Protein AF-A0A2M7EN86-F1 (afdb_monomer_lite)

Radius of gyration: 25.4 Å; chains: 1; bounding box: 73×35×63 Å

Secondary structure (DSSP, 8-state):
--GGGS-TT--HHHHHHHHHHHHHHHHHHH-TTT-HHHHHHHHHHHHHHHHHHHHHHHHHTT-----HHHHHHHHHTTSB-TTS-B-HHHHHHHHHHHHHHHHHHHHHH-TT-HHHHTT--SSS-GGGTS-HHHHHHHHHHHHSPPPPP-

Foldseek 3Di:
DPPPPPDPPDDPVVVVVVVVVVVVLVCQCPPPPRHPVNVVVVVVVVVLLVLQLVLLLCLLVVHQDPDPVSQVSCVVVVQADPVSHGDPNSNVSSVQSVVQVQLLVVCVVPPVPPVLNVPDPSRDRSPVSDPPVSSVVSVVVVPDDDDDDD

Sequence (150 aa):
AAISASAPQLPTGPLIVLTGFAVFVVSLAFAPGRGVLAAGLRHISFQRRVHMRQGLLALAQGQPIYERYTIRLLMRAGLARADGVATEAGRAGAAKALLDEHRWEILRTMSDQESATALYDGMRAIETVVTRDQLSEIDARLTAPRDVPA

Structure (mmCIF, N/CA/C/O backbone):
data_AF-A0A2M7EN86-F1
#
_entry.id   AF-A0A2M7EN86-F1
#
loop_
_atom_site.group_PDB
_atom_site.id
_atom_site.type_symbol
_atom_site.label_atom_id
_atom_site.label_alt_id
_atom_site.label_comp_id
_atom_site.label_asym_id
_atom_site.label_entity_id
_atom_site.label_seq_id
_atom_site.pdbx_PDB_ins_code
_atom_site.Cartn_x
_atom_site.Cartn_y
_atom_site.Cartn_z
_atom_site.occupancy
_atom_site.B_iso_or_equiv
_atom_site.auth_seq_id
_atom_site.auth_comp_id
_atom_site.auth_asym_id
_atom_site.auth_atom_id
_atom_site.pdbx_PDB_model_num
ATOM 1 N N . ALA A 1 1 ? -33.541 10.611 27.953 1.00 49.19 1 ALA A N 1
ATOM 2 C CA . ALA A 1 1 ? -34.163 10.717 29.290 1.00 49.19 1 ALA A CA 1
ATOM 3 C C . ALA A 1 1 ? -35.345 9.750 29.520 1.00 49.19 1 ALA A C 1
ATOM 5 O O . ALA A 1 1 ? -36.001 9.878 30.540 1.00 49.19 1 ALA A O 1
ATOM 6 N N . ALA A 1 2 ? -35.612 8.758 28.652 1.00 50.81 2 ALA A N 1
ATOM 7 C CA . ALA A 1 2 ? -36.839 7.945 28.746 1.00 50.81 2 ALA A CA 1
ATOM 8 C C . ALA A 1 2 ? -36.661 6.503 29.275 1.00 50.81 2 ALA A C 1
ATOM 10 O O . ALA A 1 2 ? -37.650 5.816 29.482 1.00 50.81 2 ALA A O 1
ATOM 11 N N . ILE A 1 3 ? -35.433 6.033 29.531 1.00 51.94 3 ILE A N 1
ATOM 12 C CA . ILE A 1 3 ? -35.195 4.653 30.018 1.00 51.94 3 ILE A CA 1
ATOM 13 C C . ILE A 1 3 ? -35.281 4.565 31.558 1.00 51.94 3 ILE A C 1
ATOM 15 O O . ILE A 1 3 ? -35.417 3.488 32.125 1.00 51.94 3 ILE A O 1
ATOM 19 N N . SER A 1 4 ? -35.287 5.704 32.259 1.00 44.62 4 SER A N 1
ATOM 20 C CA . SER A 1 4 ? -35.290 5.739 33.730 1.00 44.62 4 SER A CA 1
ATOM 21 C C . SER A 1 4 ? -36.633 5.376 34.382 1.00 44.62 4 SER A C 1
ATOM 23 O O . SER A 1 4 ? -36.702 5.346 35.606 1.00 44.62 4 SER A O 1
ATOM 25 N N . ALA A 1 5 ? -37.695 5.136 33.603 1.00 55.84 5 ALA A N 1
ATOM 26 C CA . ALA A 1 5 ? -39.070 5.066 34.108 1.00 55.84 5 ALA A CA 1
ATOM 27 C C . ALA A 1 5 ? -39.699 3.656 34.137 1.00 55.84 5 ALA A C 1
ATOM 29 O O . ALA A 1 5 ? -40.847 3.533 34.551 1.00 55.84 5 ALA A O 1
ATOM 30 N N . SER A 1 6 ? -39.005 2.591 33.714 1.00 52.22 6 SER A N 1
ATOM 31 C CA . SER A 1 6 ? -39.661 1.299 33.426 1.00 52.22 6 SER A CA 1
ATOM 32 C C . SER A 1 6 ? -39.509 0.159 34.452 1.00 52.22 6 SER A C 1
ATOM 34 O O . SER A 1 6 ? -40.030 -0.916 34.179 1.00 52.22 6 SER A O 1
ATOM 36 N N . ALA A 1 7 ? -38.898 0.335 35.636 1.00 50.53 7 ALA A N 1
ATOM 37 C CA . ALA A 1 7 ? -39.039 -0.667 36.714 1.00 50.53 7 ALA A CA 1
ATOM 38 C C . ALA A 1 7 ? -38.742 -0.113 38.128 1.00 50.53 7 ALA A C 1
ATOM 40 O O . ALA A 1 7 ? -37.656 0.433 38.348 1.00 50.53 7 ALA A O 1
ATOM 41 N N . PRO A 1 8 ? -39.644 -0.280 39.116 1.00 52.00 8 PRO A N 1
ATOM 42 C CA . PRO A 1 8 ? -39.337 -0.021 40.523 1.00 52.00 8 PRO A CA 1
ATOM 43 C C . PRO A 1 8 ? -38.332 -1.073 41.035 1.00 52.00 8 PRO A C 1
ATOM 45 O O . PRO A 1 8 ? -38.477 -2.243 40.703 1.00 52.00 8 PRO A O 1
ATOM 48 N N . GLN A 1 9 ? -37.358 -0.675 41.871 1.00 55.75 9 GLN A N 1
ATOM 49 C CA . GLN A 1 9 ? -36.327 -1.526 42.526 1.00 55.75 9 GLN A CA 1
ATOM 50 C C . GLN A 1 9 ? -35.057 -1.881 41.721 1.00 55.75 9 GLN A C 1
ATOM 52 O O . GLN A 1 9 ? -34.317 -2.783 42.111 1.00 55.75 9 GLN A O 1
ATOM 57 N N . LEU A 1 10 ? -34.724 -1.158 40.648 1.00 56.69 10 LEU A N 1
ATOM 58 C CA . LEU A 1 10 ? -33.428 -1.358 39.986 1.00 56.69 10 LEU A CA 1
ATOM 59 C C . LEU A 1 10 ? -32.261 -0.768 40.813 1.00 56.69 10 LEU A C 1
ATOM 61 O O . LEU A 1 10 ? -32.329 0.401 41.202 1.00 56.69 10 LEU A O 1
ATOM 65 N N . PRO A 1 11 ? -31.165 -1.520 41.051 1.00 67.62 11 PRO A N 1
ATOM 66 C CA . PRO A 1 11 ? -29.959 -0.999 41.691 1.00 67.62 11 PRO A CA 1
ATOM 67 C C . PRO A 1 11 ? -29.381 0.179 40.889 1.00 67.62 11 PRO A C 1
ATOM 69 O O . PRO A 1 11 ? -28.882 0.013 39.773 1.00 67.62 11 PRO A O 1
ATOM 72 N N . THR A 1 12 ? -29.433 1.383 41.454 1.00 70.88 12 THR A N 1
ATOM 73 C CA . THR A 1 12 ? -28.976 2.623 40.801 1.00 70.88 12 THR A CA 1
ATOM 74 C C . THR A 1 12 ? -27.472 2.619 40.514 1.00 70.88 12 THR A C 1
ATOM 76 O O . THR A 1 12 ? -27.051 3.113 39.470 1.00 70.88 12 THR A O 1
ATOM 79 N N . GLY A 1 13 ? -26.665 2.001 41.384 1.00 75.12 13 GLY A N 1
ATOM 80 C CA . GLY A 1 13 ? -25.217 1.850 41.188 1.00 75.12 13 GLY A CA 1
ATOM 81 C C . GLY A 1 13 ? -24.861 1.093 39.896 1.00 75.12 13 GLY A C 1
ATOM 82 O O . GLY A 1 13 ? -24.224 1.670 39.014 1.00 75.12 13 GLY A O 1
ATOM 83 N N . PRO A 1 14 ? -25.305 -0.166 39.728 1.00 85.69 14 PRO A N 1
ATOM 84 C CA . PRO A 1 14 ? -25.073 -0.948 38.512 1.00 85.69 14 PRO A CA 1
ATOM 85 C C . PRO A 1 14 ? -25.545 -0.286 37.210 1.00 85.69 14 PRO A C 1
ATOM 87 O O . PRO A 1 14 ? -24.832 -0.348 36.210 1.00 85.69 14 PRO A O 1
ATOM 90 N N . LEU A 1 15 ? -26.704 0.386 37.205 1.00 83.62 15 LEU A N 1
ATOM 91 C CA . LEU A 1 15 ? -27.215 1.062 36.003 1.00 83.62 15 LEU A CA 1
ATOM 92 C C . LEU A 1 15 ? -26.315 2.211 35.535 1.00 83.62 15 LEU A C 1
ATOM 94 O O . LEU A 1 15 ? -26.097 2.373 34.331 1.00 83.62 15 LEU A O 1
ATOM 98 N N . ILE A 1 16 ? -25.777 2.998 36.470 1.00 85.88 16 ILE A N 1
ATOM 99 C CA . ILE A 1 16 ? -24.861 4.096 36.143 1.00 85.88 16 ILE A CA 1
ATOM 100 C C . ILE A 1 16 ? -23.563 3.537 35.548 1.00 85.88 16 ILE A C 1
ATOM 102 O O . ILE A 1 16 ? -23.098 4.047 34.529 1.00 85.88 16 ILE A O 1
ATOM 106 N N . VAL A 1 17 ? -23.019 2.453 36.116 1.00 91.06 17 VAL A N 1
ATOM 107 C CA . VAL A 1 17 ? -21.811 1.789 35.592 1.00 91.06 17 VAL A CA 1
ATOM 108 C C . VAL A 1 17 ? -22.047 1.242 34.185 1.00 91.06 17 VAL A C 1
ATOM 110 O O . VAL A 1 17 ? -21.241 1.500 33.297 1.00 91.06 17 VAL A O 1
ATOM 113 N N . LEU A 1 18 ? -23.165 0.547 33.950 1.00 89.88 18 LEU A N 1
ATOM 114 C CA . LEU A 1 18 ? -23.537 0.028 32.627 1.00 89.88 18 LEU A CA 1
ATOM 115 C C . LEU A 1 18 ? -23.671 1.144 31.588 1.00 89.88 18 LEU A C 1
ATOM 117 O O . LEU A 1 18 ? -23.165 1.016 30.474 1.00 89.88 18 LEU A O 1
ATOM 121 N N . THR A 1 19 ? -24.310 2.253 31.959 1.00 91.56 19 THR A N 1
ATOM 122 C CA . THR A 1 19 ? -24.492 3.400 31.061 1.00 91.56 19 THR A CA 1
ATOM 123 C C . THR A 1 19 ? -23.152 4.066 30.744 1.00 91.56 19 THR A C 1
ATOM 125 O O . THR A 1 19 ? -22.846 4.310 29.578 1.00 91.56 19 THR A O 1
ATOM 128 N N . GLY A 1 20 ? -22.319 4.310 31.760 1.00 91.00 20 GLY A N 1
ATOM 129 C CA . GLY A 1 20 ? -20.981 4.878 31.585 1.00 91.00 20 GLY A CA 1
ATOM 130 C C . GLY A 1 20 ? -20.064 3.972 30.762 1.00 91.00 20 GLY A C 1
ATOM 131 O O . GLY A 1 20 ? -19.373 4.446 29.862 1.00 91.00 20 GLY A O 1
ATOM 132 N N . PHE A 1 21 ? -20.113 2.660 31.003 1.00 92.19 21 PHE A N 1
ATOM 133 C CA . PHE A 1 21 ? -19.387 1.665 30.219 1.00 92.19 21 PHE A CA 1
ATOM 134 C C . PHE A 1 21 ? -19.852 1.643 28.760 1.00 92.19 21 PHE A C 1
ATOM 136 O O . PHE A 1 21 ? -19.018 1.627 27.861 1.00 92.19 21 PHE A O 1
ATOM 143 N N . ALA A 1 22 ? -21.161 1.707 28.503 1.00 92.12 22 ALA A N 1
ATOM 144 C CA . ALA A 1 22 ? -21.693 1.766 27.144 1.00 92.12 22 ALA A CA 1
ATOM 145 C C . ALA A 1 22 ? -21.201 3.015 26.394 1.00 92.12 22 ALA A C 1
ATOM 147 O O . ALA A 1 22 ? -20.735 2.903 25.260 1.00 92.12 22 ALA A O 1
ATOM 148 N N . VAL A 1 23 ? -21.228 4.189 27.039 1.00 92.69 23 VAL A N 1
ATOM 149 C CA . VAL A 1 23 ? -20.665 5.424 26.468 1.00 92.69 23 VAL A CA 1
ATOM 150 C C . VAL A 1 23 ? -19.170 5.256 26.198 1.00 92.69 23 VAL A C 1
ATOM 152 O O . VAL A 1 23 ? -18.724 5.558 25.096 1.00 92.69 23 VAL A O 1
ATOM 155 N N . PHE A 1 24 ? -18.408 4.707 27.149 1.00 91.38 24 PHE A N 1
ATOM 156 C CA . PHE A 1 24 ? -16.980 4.444 26.976 1.00 91.38 24 PHE A CA 1
ATOM 157 C C . PHE A 1 24 ? -16.692 3.504 25.800 1.00 91.38 24 PHE A C 1
ATOM 159 O O . PHE A 1 24 ? -15.816 3.803 24.995 1.00 91.38 24 PHE A O 1
ATOM 166 N N . VAL A 1 25 ? -17.431 2.399 25.656 1.00 92.31 25 VAL A N 1
ATOM 167 C CA . VAL A 1 25 ? -17.263 1.450 24.543 1.00 92.31 25 VAL A CA 1
ATOM 168 C C . VAL A 1 25 ? -17.573 2.113 23.208 1.00 92.31 25 VAL A C 1
ATOM 170 O O . VAL A 1 25 ? -16.820 1.923 22.256 1.00 92.31 25 VAL A O 1
ATOM 173 N N . VAL A 1 26 ? -18.634 2.919 23.126 1.00 90.12 26 VAL A N 1
ATOM 174 C CA . VAL A 1 26 ? -18.950 3.683 21.912 1.00 90.12 26 VAL A CA 1
ATOM 175 C C . VAL A 1 26 ? -17.824 4.673 21.610 1.00 90.12 26 VAL A C 1
ATOM 177 O O . VAL A 1 26 ? -17.288 4.672 20.503 1.00 90.12 26 VAL A O 1
ATOM 180 N N . SER A 1 27 ? -17.389 5.462 22.592 1.00 87.94 27 SER A N 1
ATOM 181 C CA . SER A 1 27 ? -16.262 6.383 22.426 1.00 87.94 27 SER A CA 1
ATOM 182 C C . SER A 1 27 ? -14.988 5.659 21.990 1.00 87.94 27 SER A C 1
ATOM 184 O O . SER A 1 27 ? -14.310 6.126 21.080 1.00 87.94 27 SER A O 1
ATOM 186 N N . LEU A 1 28 ? -14.687 4.496 22.573 1.00 88.25 28 LEU A N 1
ATOM 187 C CA . LEU A 1 28 ? -13.533 3.678 22.215 1.00 88.25 28 LEU A CA 1
ATOM 188 C C . LEU A 1 28 ? -13.669 3.097 20.807 1.00 88.25 28 LEU A C 1
ATOM 190 O O . LEU A 1 28 ? -12.701 3.096 20.060 1.00 88.25 28 LEU A O 1
ATOM 194 N N . ALA A 1 29 ? -14.846 2.621 20.407 1.00 87.69 29 ALA A N 1
ATOM 195 C CA . ALA A 1 29 ? -15.059 2.073 19.072 1.00 87.69 29 ALA A CA 1
ATOM 196 C C . ALA A 1 29 ? -14.830 3.137 17.985 1.00 87.69 29 ALA A C 1
ATOM 198 O O . ALA A 1 29 ? -14.185 2.844 16.975 1.00 87.69 29 ALA A O 1
ATOM 199 N N . PHE A 1 30 ? -15.298 4.369 18.219 1.00 85.56 30 PHE A N 1
ATOM 200 C CA . PHE A 1 30 ? -15.270 5.470 17.250 1.00 85.56 30 PHE A CA 1
ATOM 201 C C . PHE A 1 30 ? -14.101 6.459 17.416 1.00 85.56 30 PHE A C 1
ATOM 203 O O . PHE A 1 30 ? -13.993 7.403 16.635 1.00 85.56 30 PHE A O 1
ATOM 210 N N . ALA A 1 31 ? -13.203 6.265 18.387 1.00 84.25 31 ALA A N 1
ATOM 211 C CA . ALA A 1 31 ? -12.082 7.178 18.607 1.00 84.25 31 ALA A CA 1
ATOM 212 C C . ALA A 1 31 ? -11.137 7.253 17.380 1.00 84.25 31 ALA A C 1
ATOM 214 O O . ALA A 1 31 ? -10.652 6.223 16.903 1.00 84.25 31 ALA A O 1
ATOM 215 N N . PRO A 1 32 ? -10.782 8.449 16.877 1.00 71.00 32 PRO A N 1
ATOM 216 C CA . PRO A 1 32 ? -9.787 8.583 15.816 1.00 71.00 32 PRO A CA 1
ATOM 217 C C . PRO A 1 32 ? -8.389 8.205 16.336 1.00 71.00 32 PRO A C 1
ATOM 219 O O . PRO A 1 32 ? -7.998 8.554 17.448 1.00 71.00 32 PRO A O 1
ATOM 222 N N . GLY A 1 33 ? -7.626 7.436 15.557 1.00 67.38 33 GLY A N 1
ATOM 223 C CA . GLY A 1 33 ? -6.251 7.023 15.888 1.00 67.38 33 GLY A CA 1
ATOM 224 C C . GLY A 1 33 ? -6.110 5.902 16.933 1.00 67.38 33 GLY A C 1
ATOM 225 O O . GLY A 1 33 ? -5.159 5.130 16.840 1.00 67.38 33 GLY A O 1
ATOM 226 N N 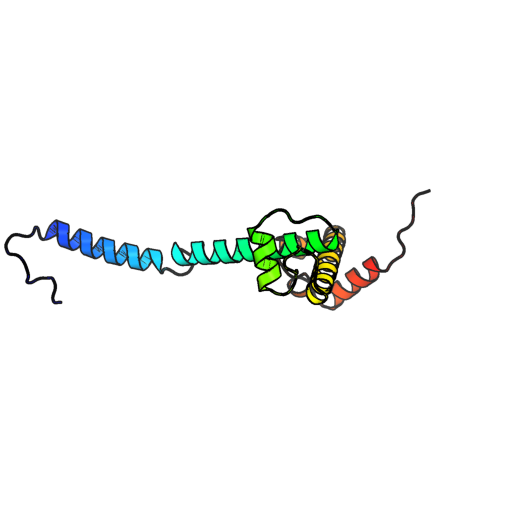. ARG A 1 34 ? -7.055 5.760 17.875 1.00 71.94 34 ARG A N 1
ATOM 227 C CA . ARG A 1 34 ? -7.073 4.695 18.907 1.00 71.94 34 ARG A CA 1
ATOM 228 C C . ARG A 1 34 ? -8.288 3.772 18.853 1.00 71.94 34 ARG A C 1
ATOM 230 O O . ARG A 1 34 ? -8.325 2.783 19.579 1.00 71.94 34 ARG A O 1
ATOM 237 N N . GLY A 1 35 ? -9.278 4.087 18.024 1.00 81.69 35 GLY A N 1
ATOM 238 C CA . GLY A 1 35 ? -10.510 3.323 17.980 1.00 81.69 35 GLY A CA 1
ATOM 239 C C . GLY A 1 35 ? -10.370 2.011 17.234 1.00 81.69 35 GLY A C 1
ATOM 240 O O . GLY A 1 35 ? -9.720 1.930 16.187 1.00 81.69 35 GLY A O 1
ATOM 241 N N . VAL A 1 36 ? -11.004 0.974 17.779 1.00 84.00 36 VAL A N 1
ATOM 242 C CA . VAL A 1 36 ? -10.924 -0.396 17.253 1.00 84.00 36 VAL A CA 1
ATOM 243 C C . VAL A 1 36 ? -11.479 -0.468 15.828 1.00 84.00 36 VAL A C 1
ATOM 245 O O . VAL A 1 36 ? -10.882 -1.121 14.974 1.00 84.00 36 VAL A O 1
ATOM 248 N N . LEU A 1 37 ? -12.558 0.267 15.528 1.00 85.06 37 LEU A N 1
ATOM 249 C CA . LEU A 1 37 ? -13.124 0.317 14.176 1.00 85.06 37 LEU A CA 1
ATOM 250 C C . LEU A 1 37 ? -12.155 0.973 13.187 1.00 85.06 37 LEU A C 1
ATOM 252 O O . LEU A 1 37 ? -11.906 0.432 12.111 1.00 85.06 37 LEU A O 1
ATOM 256 N N . ALA A 1 38 ? -11.557 2.106 13.560 1.00 83.88 38 ALA A N 1
ATOM 257 C CA . ALA A 1 38 ? -10.585 2.800 12.719 1.00 83.88 38 ALA A CA 1
ATOM 258 C C . ALA A 1 38 ? -9.332 1.942 12.466 1.00 83.88 38 ALA A C 1
ATOM 260 O O . ALA A 1 38 ? -8.811 1.908 11.348 1.00 83.88 38 ALA A O 1
ATOM 261 N N . ALA A 1 39 ? -8.865 1.213 13.483 1.00 84.50 39 ALA A N 1
ATOM 262 C CA . ALA A 1 39 ? -7.762 0.267 13.356 1.00 84.50 39 ALA A CA 1
ATOM 263 C C . ALA A 1 39 ? -8.118 -0.909 12.431 1.00 84.50 39 ALA A C 1
ATOM 265 O O . ALA A 1 39 ? -7.338 -1.233 11.534 1.00 84.50 39 ALA A O 1
ATOM 266 N N . GLY A 1 40 ? -9.311 -1.491 12.586 1.00 85.81 40 GLY A N 1
ATOM 267 C CA . GLY A 1 40 ? -9.805 -2.571 11.730 1.00 85.81 40 GLY A CA 1
ATOM 268 C C . GLY A 1 40 ? -9.933 -2.148 10.266 1.00 85.81 40 GLY A C 1
ATOM 269 O O . GLY A 1 40 ? -9.428 -2.831 9.376 1.00 85.81 40 GLY A O 1
ATOM 270 N N . LEU A 1 41 ? -10.513 -0.975 10.001 1.00 87.12 41 LEU A N 1
ATOM 271 C CA . LEU A 1 41 ? -10.614 -0.422 8.646 1.00 87.12 41 LEU A CA 1
ATOM 272 C C . LEU A 1 41 ? -9.234 -0.166 8.028 1.00 87.12 41 LEU A C 1
ATOM 274 O O . LEU A 1 41 ? -8.999 -0.524 6.870 1.00 87.12 41 LEU A O 1
ATOM 278 N N . ARG A 1 42 ? -8.288 0.391 8.798 1.00 85.88 42 ARG A N 1
ATOM 279 C CA . ARG A 1 42 ? -6.895 0.551 8.354 1.00 85.88 42 ARG A CA 1
ATOM 280 C C . ARG A 1 42 ? -6.260 -0.793 8.019 1.00 85.88 42 ARG A C 1
ATOM 282 O O . ARG A 1 42 ? -5.635 -0.890 6.964 1.00 85.88 42 ARG A O 1
ATOM 289 N N . HIS A 1 43 ? -6.458 -1.812 8.852 1.00 87.25 43 HIS A N 1
ATOM 290 C CA . HIS A 1 43 ? -5.921 -3.149 8.624 1.00 87.25 43 HIS A CA 1
ATOM 291 C C . HIS A 1 43 ? -6.482 -3.776 7.344 1.00 87.25 43 HIS A C 1
ATOM 293 O O . HIS A 1 43 ? -5.711 -4.200 6.490 1.00 87.25 43 HIS A O 1
ATOM 299 N N . ILE A 1 44 ? -7.802 -3.736 7.139 1.00 87.81 44 ILE A N 1
ATOM 300 C CA . ILE A 1 44 ? -8.438 -4.242 5.911 1.00 87.81 44 ILE A CA 1
ATOM 301 C C . ILE A 1 44 ? -7.914 -3.490 4.684 1.00 87.81 44 ILE A C 1
ATOM 303 O O . ILE A 1 44 ? -7.584 -4.100 3.665 1.00 87.81 44 ILE A O 1
ATOM 307 N N . SER A 1 45 ? -7.799 -2.162 4.779 1.00 88.44 45 SER A N 1
ATOM 308 C CA . SER A 1 45 ? -7.258 -1.351 3.688 1.00 88.44 45 SER A CA 1
ATOM 309 C C . SER A 1 45 ? -5.810 -1.732 3.366 1.00 88.44 45 SER A C 1
ATOM 311 O O . SER A 1 45 ? -5.442 -1.797 2.197 1.00 88.44 45 SER A O 1
ATOM 313 N N . PHE A 1 46 ? -5.003 -2.014 4.391 1.00 87.62 46 PHE A N 1
ATOM 314 C CA . PHE A 1 46 ? -3.612 -2.418 4.250 1.00 87.62 46 PHE A CA 1
ATOM 315 C C . PHE A 1 46 ? -3.510 -3.795 3.597 1.00 87.62 46 PHE A C 1
ATOM 317 O O . PHE A 1 46 ? -2.853 -3.908 2.569 1.00 87.62 46 PHE A O 1
ATOM 324 N N . GLN A 1 47 ? -4.251 -4.787 4.100 1.00 90.25 47 GLN A N 1
ATOM 325 C CA . GLN A 1 47 ? -4.319 -6.125 3.509 1.00 90.25 47 GLN A CA 1
ATOM 326 C C . GLN A 1 47 ? -4.696 -6.057 2.027 1.00 90.25 47 GLN A C 1
ATOM 328 O O . GLN A 1 47 ? -4.009 -6.601 1.168 1.00 90.25 47 GLN A O 1
ATOM 333 N N . ARG A 1 48 ? -5.751 -5.304 1.686 1.00 91.81 48 ARG A N 1
ATOM 334 C CA . ARG A 1 48 ? -6.162 -5.112 0.289 1.00 91.81 48 ARG A CA 1
ATOM 335 C C . ARG A 1 48 ? -5.047 -4.501 -0.564 1.00 91.81 48 ARG A C 1
ATOM 337 O O . ARG A 1 48 ? -4.858 -4.940 -1.694 1.00 91.81 48 ARG A O 1
ATOM 344 N N . ARG A 1 49 ? -4.322 -3.499 -0.057 1.00 89.88 49 ARG A N 1
ATOM 345 C CA . ARG A 1 49 ? -3.201 -2.896 -0.794 1.00 89.88 49 ARG A CA 1
ATOM 346 C C . ARG A 1 49 ? -2.061 -3.898 -0.995 1.00 89.88 49 ARG A C 1
ATOM 348 O O . ARG A 1 49 ? -1.583 -4.011 -2.118 1.00 89.88 49 ARG A O 1
ATOM 355 N N . VAL A 1 50 ? -1.684 -4.648 0.042 1.00 91.19 50 VAL A N 1
ATOM 356 C CA . VAL A 1 50 ? -0.617 -5.663 -0.019 1.00 91.19 50 VAL A CA 1
ATOM 357 C C . VAL A 1 50 ? -0.938 -6.730 -1.064 1.00 91.19 50 VAL A C 1
ATOM 359 O O . VAL A 1 50 ? -0.162 -6.908 -1.999 1.00 91.19 50 VAL A O 1
ATOM 362 N N . HIS A 1 51 ? -2.116 -7.354 -0.988 1.00 92.56 51 HIS A N 1
ATOM 363 C CA . HIS A 1 51 ? -2.517 -8.378 -1.958 1.00 92.56 51 HIS A CA 1
ATOM 364 C C . HIS A 1 51 ? -2.635 -7.825 -3.382 1.00 92.56 51 HIS A C 1
ATOM 366 O O . HIS A 1 51 ? -2.326 -8.528 -4.338 1.00 92.56 51 HIS A O 1
ATOM 372 N N . MET A 1 52 ? -3.043 -6.562 -3.552 1.00 92.19 52 MET A N 1
ATOM 373 C CA . MET A 1 52 ? -3.051 -5.930 -4.873 1.00 92.19 52 MET A CA 1
ATOM 374 C C . MET A 1 52 ? -1.637 -5.838 -5.454 1.00 92.19 52 MET A C 1
ATOM 376 O O . MET A 1 52 ? -1.423 -6.222 -6.600 1.00 92.19 52 MET A O 1
ATOM 380 N N . ARG A 1 53 ? -0.667 -5.355 -4.668 1.00 90.88 53 ARG A N 1
ATOM 381 C CA . ARG A 1 53 ? 0.717 -5.198 -5.130 1.00 90.88 53 ARG A CA 1
ATOM 382 C C . ARG A 1 53 ? 1.392 -6.546 -5.365 1.00 90.88 53 ARG A C 1
ATOM 384 O O . ARG A 1 53 ? 1.980 -6.737 -6.421 1.00 90.88 53 ARG A O 1
ATOM 391 N N . GLN A 1 54 ? 1.227 -7.497 -4.449 1.00 90.06 54 GLN A N 1
ATOM 392 C CA . GLN A 1 54 ? 1.710 -8.870 -4.626 1.00 90.06 54 GLN A CA 1
ATOM 393 C C . GLN A 1 54 ? 1.086 -9.537 -5.854 1.00 90.06 54 GLN A C 1
ATOM 395 O O . GLN A 1 54 ? 1.789 -10.160 -6.640 1.00 90.06 54 GLN A O 1
ATOM 400 N N . GLY A 1 55 ? -0.220 -9.356 -6.057 1.00 92.88 55 GLY A N 1
ATOM 401 C CA . GLY A 1 55 ? -0.921 -9.857 -7.231 1.00 92.88 55 GLY A CA 1
ATOM 402 C C . GLY A 1 55 ? -0.385 -9.260 -8.531 1.00 92.88 55 GLY A C 1
ATOM 403 O O . GLY A 1 55 ? -0.123 -9.998 -9.472 1.00 92.88 55 GLY A O 1
ATOM 404 N N . LEU A 1 56 ? -0.164 -7.944 -8.584 1.00 92.88 56 LEU A N 1
ATOM 405 C CA . LEU A 1 56 ? 0.419 -7.280 -9.753 1.00 92.88 56 LEU A CA 1
ATOM 406 C C . LEU A 1 56 ? 1.850 -7.748 -10.040 1.00 92.88 56 LEU A C 1
ATOM 408 O O . LEU A 1 56 ? 2.171 -7.999 -11.197 1.00 92.88 56 LEU A O 1
ATOM 412 N N . LEU A 1 57 ? 2.688 -7.912 -9.013 1.00 92.12 57 LEU A N 1
ATOM 413 C CA . LEU A 1 57 ? 4.045 -8.445 -9.170 1.00 92.12 57 LEU A CA 1
ATOM 414 C C . LEU A 1 57 ? 4.028 -9.898 -9.662 1.00 92.12 57 LEU A C 1
ATOM 416 O O . LEU A 1 57 ? 4.778 -10.242 -10.573 1.00 92.12 57 LEU A O 1
ATOM 420 N N . ALA A 1 58 ? 3.125 -10.728 -9.135 1.00 91.19 58 ALA A N 1
ATOM 421 C CA . ALA A 1 58 ? 2.940 -12.099 -9.603 1.00 91.19 58 ALA A CA 1
ATOM 422 C C . ALA A 1 58 ? 2.495 -12.144 -11.075 1.00 91.19 58 ALA A C 1
ATOM 424 O O . ALA A 1 58 ? 3.056 -12.911 -11.855 1.00 91.19 58 ALA A O 1
ATOM 425 N N . LEU A 1 59 ? 1.557 -11.274 -11.484 1.00 91.06 59 LEU A N 1
ATOM 426 C CA . LEU A 1 59 ? 1.166 -11.128 -12.893 1.00 91.06 59 LEU A CA 1
ATOM 427 C C . LEU A 1 59 ? 2.352 -10.718 -13.769 1.00 91.06 59 LEU A C 1
ATOM 429 O O . LEU A 1 59 ? 2.499 -11.225 -14.878 1.00 91.06 59 LEU A O 1
ATOM 433 N N . ALA A 1 60 ? 3.197 -9.815 -13.275 1.00 89.75 60 ALA A N 1
ATOM 434 C CA . ALA A 1 60 ? 4.356 -9.322 -14.006 1.00 89.75 60 ALA A CA 1
ATOM 435 C C . ALA A 1 60 ? 5.410 -10.414 -14.239 1.00 89.75 60 ALA A C 1
ATOM 437 O O . ALA A 1 60 ? 6.037 -10.466 -15.292 1.00 89.75 60 ALA A O 1
ATOM 438 N N . GLN A 1 61 ? 5.569 -11.307 -13.263 1.00 87.81 61 GLN A N 1
ATOM 439 C CA . GLN A 1 61 ? 6.479 -12.451 -13.316 1.00 87.81 61 GLN A CA 1
ATOM 440 C C . GLN A 1 61 ? 5.862 -13.681 -14.004 1.00 87.81 61 GLN A C 1
ATOM 442 O O . GLN A 1 61 ? 6.513 -14.719 -14.097 1.00 87.81 61 GLN A O 1
ATOM 447 N N . GLY A 1 62 ? 4.605 -13.598 -14.460 1.00 84.38 62 GLY A N 1
ATOM 448 C CA . GLY A 1 62 ? 3.882 -14.729 -15.046 1.00 84.38 62 GLY A CA 1
ATOM 449 C C . GLY A 1 62 ? 3.619 -15.872 -14.060 1.00 84.38 62 GLY A C 1
ATOM 450 O O . GLY A 1 62 ? 3.390 -17.006 -14.480 1.00 84.38 62 GLY A O 1
ATOM 451 N N . GLN A 1 63 ? 3.670 -15.602 -12.753 1.00 85.56 63 GLN A N 1
ATOM 452 C CA . GLN A 1 63 ? 3.447 -16.614 -11.730 1.00 85.56 63 GLN A CA 1
ATOM 453 C C . GLN A 1 63 ? 1.948 -16.875 -11.528 1.00 85.56 63 GLN A C 1
ATOM 455 O O . GLN A 1 63 ? 1.150 -15.933 -11.481 1.00 85.56 63 GLN A O 1
ATOM 460 N N . PRO A 1 64 ? 1.539 -18.145 -11.362 1.00 80.19 64 PRO A N 1
ATOM 461 C CA . PRO A 1 64 ? 0.151 -18.476 -11.079 1.00 80.19 64 PRO A CA 1
ATOM 462 C C . PRO A 1 64 ? -0.257 -17.966 -9.690 1.00 80.19 64 PRO A C 1
ATOM 464 O O . PRO A 1 64 ? 0.348 -18.302 -8.672 1.00 80.19 64 PRO A O 1
ATOM 467 N N . ILE A 1 65 ? -1.329 -17.176 -9.641 1.00 84.62 65 ILE A N 1
ATOM 468 C CA . ILE A 1 65 ? -1.912 -16.682 -8.392 1.00 84.62 65 ILE A CA 1
ATOM 469 C C . ILE A 1 65 ? -2.929 -17.716 -7.912 1.00 84.62 65 ILE A C 1
ATOM 471 O O . ILE A 1 65 ? -4.024 -17.800 -8.456 1.00 84.62 65 ILE A O 1
ATOM 475 N N . TYR A 1 66 ? -2.596 -18.505 -6.889 1.00 78.31 66 TYR A N 1
ATOM 476 C CA . TYR A 1 66 ? -3.520 -19.515 -6.344 1.00 78.31 66 TYR A CA 1
ATOM 477 C C . TYR A 1 66 ? -4.494 -18.953 -5.301 1.00 78.31 66 TYR A C 1
ATOM 479 O O . TYR A 1 66 ? -5.548 -19.532 -5.022 1.00 78.31 66 TYR A O 1
ATOM 487 N N . GLU A 1 67 ? -4.159 -17.815 -4.699 1.00 88.12 67 GLU A N 1
ATOM 488 C CA . GLU A 1 67 ? -4.932 -17.262 -3.598 1.00 88.12 67 GLU A CA 1
ATOM 489 C C . GLU A 1 67 ? -6.244 -16.623 -4.083 1.00 88.12 67 GLU A C 1
ATOM 491 O O . GLU A 1 67 ? -6.276 -15.584 -4.749 1.00 88.12 67 GLU A O 1
ATOM 496 N N . ARG A 1 68 ? -7.371 -17.225 -3.683 1.00 90.12 68 ARG A N 1
ATOM 497 C CA . ARG A 1 68 ? -8.720 -16.828 -4.126 1.00 90.12 68 ARG A CA 1
ATOM 498 C C . ARG A 1 68 ? -9.096 -15.389 -3.778 1.00 90.12 68 ARG A C 1
ATOM 500 O O . ARG A 1 68 ? -9.984 -14.827 -4.421 1.00 90.12 68 ARG A O 1
ATOM 507 N N . TYR A 1 69 ? -8.539 -14.826 -2.707 1.00 91.75 69 TYR A N 1
ATOM 508 C CA . TYR A 1 69 ? -8.801 -13.436 -2.331 1.00 91.75 69 TYR A CA 1
ATOM 509 C C . TYR A 1 69 ? -8.136 -12.478 -3.324 1.00 91.75 69 TYR A C 1
ATOM 511 O O . TYR A 1 69 ? -8.816 -11.623 -3.894 1.00 91.75 69 TYR A O 1
ATOM 519 N N . THR A 1 70 ? -6.854 -12.701 -3.607 1.00 91.69 70 THR A N 1
ATOM 520 C CA . THR A 1 70 ? -6.036 -11.912 -4.535 1.00 91.69 70 THR A CA 1
ATOM 521 C C . THR A 1 70 ? -6.593 -11.941 -5.958 1.00 91.69 70 THR A C 1
ATOM 523 O O . THR A 1 70 ? -6.792 -10.883 -6.553 1.00 91.69 70 THR A O 1
ATOM 526 N N . ILE A 1 71 ? -6.975 -13.119 -6.473 1.00 91.31 71 ILE A N 1
ATOM 527 C CA . ILE A 1 71 ? -7.615 -13.233 -7.797 1.00 91.31 71 ILE A CA 1
ATOM 528 C C . ILE A 1 71 ? -8.916 -12.423 -7.846 1.00 91.31 71 ILE A C 1
ATOM 530 O O . ILE A 1 71 ? -9.106 -11.601 -8.739 1.00 91.31 71 ILE A O 1
ATOM 534 N N . ARG A 1 72 ? -9.808 -12.592 -6.857 1.00 93.00 72 ARG A N 1
ATOM 535 C CA . ARG A 1 72 ? -11.079 -11.846 -6.806 1.00 93.00 72 ARG A CA 1
ATOM 536 C C . ARG A 1 72 ? -10.860 -10.341 -6.724 1.00 93.00 72 ARG A C 1
ATOM 538 O O . ARG A 1 72 ? -11.639 -9.579 -7.293 1.00 93.00 72 ARG A O 1
ATOM 545 N N . LEU A 1 73 ? -9.829 -9.913 -6.006 1.00 94.19 73 LEU A N 1
ATOM 546 C CA . LEU A 1 73 ? -9.468 -8.511 -5.878 1.00 94.19 73 LEU A CA 1
ATOM 547 C C . LEU A 1 73 ? -8.989 -7.926 -7.216 1.00 94.19 73 LEU A C 1
ATOM 549 O O . LEU A 1 73 ? -9.481 -6.869 -7.609 1.00 94.19 73 LEU A O 1
ATOM 553 N N . LEU A 1 74 ? -8.100 -8.626 -7.928 1.00 93.25 74 LEU A N 1
ATOM 554 C CA . LEU A 1 74 ? -7.619 -8.232 -9.257 1.00 93.25 74 LEU A CA 1
ATOM 555 C C . LEU A 1 74 ? -8.747 -8.236 -10.295 1.00 93.25 74 LEU A C 1
ATOM 557 O O . LEU A 1 74 ? -8.870 -7.289 -11.067 1.00 93.25 74 LEU A O 1
ATOM 561 N N . MET A 1 75 ? -9.619 -9.247 -10.272 1.00 94.06 75 MET A N 1
ATOM 562 C CA . MET A 1 75 ? -10.792 -9.318 -11.148 1.00 94.06 75 MET A CA 1
ATOM 563 C C . MET A 1 75 ? -11.758 -8.158 -10.920 1.00 94.06 75 MET A C 1
ATOM 565 O O . MET A 1 75 ? -12.192 -7.516 -11.871 1.00 94.06 75 MET A O 1
ATOM 569 N N . ARG A 1 76 ? -12.076 -7.846 -9.657 1.00 94.62 76 ARG A N 1
ATOM 570 C CA . ARG A 1 76 ? -12.938 -6.704 -9.309 1.00 94.62 76 ARG A CA 1
ATOM 571 C C . ARG A 1 76 ? -12.334 -5.364 -9.717 1.00 94.62 76 ARG A C 1
ATOM 573 O O . ARG A 1 76 ? -13.077 -4.420 -9.948 1.00 94.62 76 ARG A O 1
ATOM 580 N N . ALA A 1 77 ? -11.008 -5.282 -9.781 1.00 93.06 77 ALA A N 1
ATOM 581 C CA . ALA A 1 77 ? -10.292 -4.112 -10.269 1.00 93.06 77 ALA A CA 1
ATOM 582 C C . ALA A 1 77 ? -10.117 -4.098 -11.802 1.00 93.06 77 ALA A C 1
ATOM 584 O O . ALA A 1 77 ? -9.537 -3.153 -12.324 1.00 93.06 77 ALA A O 1
ATOM 585 N N . GLY A 1 78 ? -10.587 -5.124 -12.525 1.00 94.00 78 GLY A N 1
ATOM 586 C CA . GLY A 1 78 ? -10.419 -5.241 -13.978 1.00 94.00 78 GLY A CA 1
ATOM 587 C C . GLY A 1 78 ? -8.985 -5.546 -14.424 1.00 94.00 78 GLY A C 1
ATOM 588 O O . GLY A 1 78 ? -8.659 -5.368 -15.595 1.00 94.00 78 GLY A O 1
ATOM 589 N N . LEU A 1 79 ? -8.122 -5.998 -13.510 1.00 94.38 79 LEU A N 1
ATOM 590 C CA . LEU A 1 79 ? -6.696 -6.260 -13.745 1.00 94.38 79 LEU A CA 1
ATOM 591 C C . LEU A 1 79 ? -6.423 -7.715 -14.149 1.00 94.38 79 LEU A C 1
ATOM 593 O O . LEU A 1 79 ? -5.427 -8.005 -14.801 1.00 94.38 79 LEU A O 1
ATOM 597 N N . ALA A 1 80 ? -7.313 -8.639 -13.795 1.00 92.88 80 ALA A N 1
ATOM 598 C CA . ALA A 1 80 ? -7.230 -10.036 -14.204 1.00 92.88 80 ALA A CA 1
ATOM 599 C C . ALA A 1 80 ? -8.593 -10.531 -14.690 1.00 92.88 80 ALA A C 1
ATOM 601 O O . ALA A 1 80 ? -9.639 -10.071 -14.227 1.00 92.88 80 ALA A O 1
ATOM 602 N N . ARG A 1 81 ? -8.590 -11.475 -15.625 1.00 89.62 81 ARG A N 1
ATOM 603 C CA . ARG A 1 81 ? -9.785 -12.201 -16.055 1.00 89.62 81 ARG A CA 1
ATOM 604 C C . ARG A 1 81 ? -10.073 -13.350 -15.071 1.00 89.62 81 ARG A C 1
ATOM 606 O O . ARG A 1 81 ? -9.269 -13.661 -14.197 1.00 89.62 81 ARG A O 1
ATOM 613 N N . ALA A 1 82 ? -11.257 -13.953 -15.178 1.00 85.56 82 ALA A N 1
ATOM 614 C CA . ALA A 1 82 ? -11.691 -15.083 -14.351 1.00 85.56 82 ALA A CA 1
ATOM 615 C C . ALA A 1 82 ? -10.772 -16.317 -14.405 1.00 85.56 82 ALA A C 1
ATOM 617 O O . ALA A 1 82 ? -10.767 -17.106 -13.466 1.00 85.56 82 ALA A O 1
ATOM 618 N N . ASP A 1 83 ? -9.995 -16.465 -15.475 1.00 83.81 83 ASP A N 1
ATOM 619 C CA . ASP A 1 83 ? -8.967 -17.496 -15.654 1.00 83.81 83 ASP A CA 1
ATOM 620 C C . ASP A 1 83 ? -7.622 -17.136 -14.989 1.00 83.81 83 ASP A C 1
ATOM 622 O O . ASP A 1 83 ? -6.683 -17.924 -15.042 1.00 83.81 83 ASP A O 1
ATOM 626 N N . GLY A 1 84 ? -7.516 -15.965 -14.351 1.00 81.44 84 GLY A N 1
ATOM 627 C CA . GLY A 1 84 ? -6.290 -15.479 -13.716 1.00 81.44 84 GLY A CA 1
ATOM 628 C C . GLY A 1 84 ? -5.314 -14.792 -14.673 1.00 81.44 84 GLY A C 1
ATOM 629 O O . GLY A 1 84 ? -4.266 -14.328 -14.228 1.00 81.44 84 GLY A O 1
ATOM 630 N N . VAL A 1 85 ? -5.648 -14.671 -15.962 1.00 88.69 85 VAL A N 1
ATOM 631 C CA . VAL A 1 85 ? -4.793 -14.004 -16.951 1.00 88.69 85 VAL A CA 1
ATOM 632 C C . VAL A 1 85 ? -4.894 -12.485 -16.799 1.00 88.69 85 VAL A C 1
ATOM 634 O O . VAL A 1 85 ? -5.988 -11.931 -16.653 1.00 88.69 85 VAL A O 1
ATOM 637 N N . ALA A 1 86 ? -3.752 -11.795 -16.855 1.00 91.75 86 ALA A N 1
ATOM 638 C CA . ALA A 1 86 ? -3.696 -10.337 -16.795 1.00 91.75 86 ALA A CA 1
ATOM 639 C C . ALA A 1 86 ? -4.458 -9.706 -17.971 1.00 91.75 86 ALA A C 1
ATOM 641 O O . ALA A 1 86 ? -4.238 -10.045 -19.136 1.00 91.75 86 ALA A O 1
ATOM 642 N N . THR A 1 87 ? -5.323 -8.738 -17.676 1.00 94.19 87 THR A N 1
ATOM 643 C CA . THR A 1 87 ? -5.904 -7.875 -18.713 1.00 94.19 87 THR A CA 1
ATOM 644 C C . THR A 1 87 ? -4.840 -6.909 -19.244 1.00 94.19 87 THR A C 1
ATOM 646 O O . THR A 1 87 ? -3.710 -6.876 -18.761 1.00 94.19 87 THR A O 1
ATOM 649 N N . GLU A 1 88 ? -5.161 -6.082 -20.237 1.00 94.06 88 GLU A N 1
ATOM 650 C CA . GLU A 1 88 ? -4.255 -5.006 -20.661 1.00 94.06 88 GLU A CA 1
ATOM 651 C C . GLU A 1 88 ? -3.944 -4.022 -19.523 1.00 94.06 88 GLU A C 1
ATOM 653 O O . GLU A 1 88 ? -2.777 -3.748 -19.252 1.00 94.06 88 GLU A O 1
ATOM 658 N N . ALA A 1 89 ? -4.969 -3.593 -18.781 1.00 93.25 89 ALA A N 1
ATOM 659 C CA . ALA A 1 89 ? -4.793 -2.784 -17.577 1.00 93.25 89 ALA A CA 1
ATOM 660 C C . ALA A 1 89 ? -3.968 -3.520 -16.506 1.00 93.25 89 ALA A C 1
ATOM 662 O O . ALA A 1 89 ? -3.117 -2.917 -15.856 1.00 93.25 89 ALA A O 1
ATOM 663 N N . GLY A 1 90 ? -4.177 -4.833 -16.357 1.00 93.00 90 GLY A N 1
ATOM 664 C CA . GLY A 1 90 ? -3.371 -5.696 -15.496 1.00 93.00 90 GLY A CA 1
ATOM 665 C C . GLY A 1 90 ? -1.901 -5.726 -15.880 1.00 93.00 90 GLY A C 1
ATOM 666 O O . GLY A 1 90 ? -1.052 -5.536 -15.019 1.00 93.00 90 GLY A O 1
ATOM 667 N N . ARG A 1 91 ? -1.599 -5.908 -17.170 1.00 93.88 91 ARG A N 1
ATOM 668 C CA . ARG A 1 91 ? -0.232 -5.903 -17.710 1.00 93.88 91 ARG A CA 1
ATOM 669 C C . ARG A 1 91 ? 0.444 -4.551 -17.511 1.00 93.88 91 ARG A C 1
ATOM 671 O O . ARG A 1 91 ? 1.584 -4.515 -17.065 1.00 93.88 91 ARG A O 1
ATOM 678 N N . ALA A 1 92 ? -0.261 -3.451 -17.773 1.00 93.62 92 ALA A N 1
ATOM 679 C CA . ALA A 1 92 ? 0.259 -2.108 -17.530 1.00 93.62 92 ALA A CA 1
ATOM 680 C C . ALA A 1 92 ? 0.534 -1.862 -16.034 1.00 93.62 92 ALA A C 1
ATOM 682 O O . ALA A 1 92 ? 1.603 -1.378 -15.667 1.00 93.62 92 ALA A O 1
ATOM 683 N N . GLY A 1 93 ? -0.400 -2.247 -15.157 1.00 93.19 93 GLY A N 1
ATOM 684 C CA . GLY A 1 93 ? -0.231 -2.141 -13.706 1.00 93.19 93 GLY A CA 1
ATOM 685 C C . GLY A 1 93 ? 0.900 -3.020 -13.168 1.00 93.19 93 GLY A C 1
ATOM 686 O O . GLY A 1 93 ? 1.648 -2.592 -12.295 1.00 93.19 93 GLY A O 1
ATOM 687 N N . ALA A 1 94 ? 1.057 -4.221 -13.719 1.00 93.38 94 ALA A N 1
ATOM 688 C CA . ALA A 1 94 ? 2.120 -5.164 -13.396 1.00 93.38 94 ALA A CA 1
ATOM 689 C C . ALA A 1 94 ? 3.497 -4.638 -13.833 1.00 93.38 94 ALA A C 1
ATOM 691 O O . ALA A 1 94 ? 4.437 -4.643 -13.041 1.00 93.38 94 ALA A O 1
ATOM 692 N N . ALA A 1 95 ? 3.595 -4.099 -15.053 1.00 92.50 95 ALA A N 1
ATOM 693 C CA . ALA A 1 95 ? 4.807 -3.456 -15.556 1.00 92.50 95 ALA A CA 1
ATOM 694 C C . ALA A 1 95 ? 5.198 -2.242 -14.704 1.00 92.50 95 ALA A C 1
ATOM 696 O O . ALA A 1 95 ? 6.361 -2.104 -14.330 1.00 92.50 95 ALA A O 1
ATOM 697 N N . LYS A 1 96 ? 4.223 -1.403 -14.325 1.00 92.25 96 LYS A N 1
ATOM 698 C CA . LYS A 1 96 ? 4.463 -0.296 -13.393 1.00 92.25 96 LYS A CA 1
ATOM 699 C C . LYS A 1 96 ? 4.964 -0.801 -12.036 1.00 92.25 96 LYS A C 1
ATOM 701 O O . LYS A 1 96 ? 5.927 -0.259 -11.512 1.00 92.25 96 LYS A O 1
ATOM 706 N N . ALA A 1 97 ? 4.333 -1.833 -11.477 1.00 91.44 97 ALA A N 1
ATOM 707 C CA . ALA A 1 97 ? 4.726 -2.380 -10.181 1.00 91.44 97 ALA A CA 1
ATOM 708 C C . ALA A 1 97 ? 6.166 -2.924 -10.187 1.00 91.44 97 ALA A C 1
ATOM 710 O O . ALA A 1 97 ? 6.897 -2.682 -9.229 1.00 91.44 97 ALA A O 1
ATOM 711 N N . LEU A 1 98 ? 6.586 -3.603 -11.264 1.00 91.50 98 LEU A N 1
ATOM 712 C CA . LEU A 1 98 ? 7.977 -4.041 -11.436 1.00 91.50 98 LEU A CA 1
ATOM 713 C C . LEU A 1 98 ? 8.946 -2.872 -11.584 1.00 91.50 98 LEU A C 1
ATOM 715 O O . LEU A 1 98 ? 10.007 -2.880 -10.966 1.00 91.50 98 LEU A O 1
ATOM 719 N N . LEU A 1 99 ? 8.590 -1.871 -12.393 1.00 90.94 99 LEU A N 1
ATOM 720 C CA . LEU A 1 99 ? 9.412 -0.676 -12.559 1.00 90.94 99 LEU A CA 1
ATOM 721 C C . LEU A 1 99 ? 9.647 0.005 -11.209 1.00 90.94 99 LEU A C 1
ATOM 723 O O . LEU A 1 99 ? 10.785 0.316 -10.867 1.00 90.94 99 LEU A O 1
ATOM 727 N N . ASP A 1 100 ? 8.586 0.189 -10.424 1.00 90.88 100 ASP A N 1
ATOM 728 C CA . ASP A 1 100 ? 8.685 0.779 -9.093 1.00 90.88 100 ASP A CA 1
ATOM 729 C C . ASP A 1 100 ? 9.597 -0.053 -8.178 1.00 90.88 100 ASP A C 1
ATOM 731 O O . ASP A 1 100 ? 10.380 0.525 -7.429 1.00 90.88 100 ASP A O 1
ATOM 735 N N . GLU A 1 101 ? 9.545 -1.388 -8.245 1.00 89.12 101 GLU A N 1
ATOM 736 C CA . GLU A 1 101 ? 10.435 -2.258 -7.463 1.00 89.12 101 GLU A CA 1
ATOM 737 C C . GLU A 1 101 ? 11.910 -2.045 -7.832 1.00 89.12 101 GLU A C 1
ATOM 739 O O . GLU A 1 101 ? 12.737 -1.816 -6.949 1.00 89.12 101 GLU A O 1
ATOM 744 N N . HIS A 1 102 ? 12.237 -2.005 -9.126 1.00 89.88 102 HIS A N 1
ATOM 745 C CA . HIS A 1 102 ? 13.606 -1.745 -9.580 1.00 89.88 102 HIS A CA 1
ATOM 746 C C . HIS A 1 102 ? 14.096 -0.337 -9.231 1.00 89.88 102 HIS A C 1
ATOM 748 O O . HIS A 1 102 ? 15.260 -0.148 -8.875 1.00 89.88 102 HIS A O 1
ATOM 754 N N . ARG A 1 103 ? 13.211 0.665 -9.271 1.00 90.50 103 ARG A N 1
ATOM 755 C CA . ARG A 1 103 ? 13.537 2.019 -8.804 1.00 90.50 103 ARG A CA 1
ATOM 756 C C . ARG A 1 103 ? 13.879 2.030 -7.315 1.00 90.50 103 ARG A C 1
ATOM 758 O O . ARG A 1 103 ? 14.850 2.668 -6.914 1.00 90.50 103 ARG A O 1
ATOM 765 N N . TRP A 1 104 ? 13.120 1.295 -6.501 1.00 87.75 104 TRP A N 1
ATOM 766 C CA . TRP A 1 104 ? 13.400 1.133 -5.073 1.00 87.75 104 TRP A CA 1
ATOM 767 C C . TRP A 1 104 ? 14.693 0.358 -4.802 1.00 87.75 104 TRP A C 1
ATOM 769 O O . TRP A 1 104 ? 15.371 0.642 -3.815 1.00 87.75 104 TRP A O 1
ATOM 779 N N . GLU A 1 105 ? 15.047 -0.622 -5.636 1.00 87.56 105 GLU A N 1
ATOM 780 C CA . GLU A 1 105 ? 16.342 -1.314 -5.564 1.00 87.56 105 GLU A CA 1
ATOM 781 C C . GLU A 1 105 ? 17.503 -0.350 -5.816 1.00 87.56 105 GLU A C 1
ATOM 783 O O . GLU A 1 105 ? 18.449 -0.323 -5.033 1.00 87.56 105 GLU A O 1
ATOM 788 N N . ILE A 1 106 ? 17.413 0.492 -6.848 1.00 87.38 106 ILE A N 1
ATOM 789 C CA . ILE A 1 106 ? 18.454 1.482 -7.153 1.00 87.38 106 ILE A CA 1
ATOM 790 C C . ILE A 1 106 ? 18.558 2.524 -6.044 1.00 87.38 106 ILE A C 1
ATOM 792 O O . ILE A 1 106 ?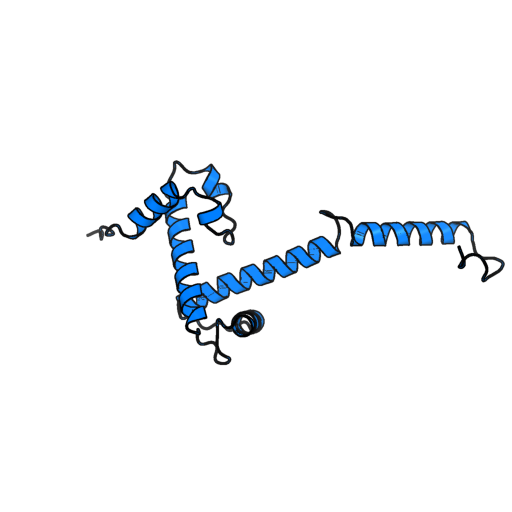 19.663 2.787 -5.574 1.00 87.38 106 ILE A O 1
ATOM 796 N N . LEU A 1 107 ? 17.432 3.056 -5.566 1.00 85.31 107 LEU A N 1
ATOM 797 C CA . LEU A 1 107 ? 17.410 4.011 -4.457 1.00 85.31 107 LEU A CA 1
ATOM 798 C C . LEU A 1 107 ? 18.121 3.453 -3.210 1.00 85.31 107 LEU A C 1
ATOM 800 O O . LEU A 1 107 ? 18.902 4.160 -2.583 1.00 85.31 107 LEU A O 1
ATOM 804 N N . ARG A 1 108 ? 17.944 2.159 -2.901 1.00 81.12 108 ARG A N 1
ATOM 805 C CA . ARG A 1 108 ? 18.649 1.479 -1.797 1.00 81.12 108 ARG A CA 1
ATOM 806 C C . ARG A 1 108 ? 20.167 1.395 -1.987 1.00 81.12 108 ARG A C 1
ATOM 808 O O . ARG A 1 108 ? 20.887 1.273 -1.003 1.00 81.12 108 ARG A O 1
ATOM 815 N N . THR A 1 109 ? 20.662 1.437 -3.224 1.00 81.38 109 THR A N 1
ATOM 816 C CA . THR A 1 109 ? 22.109 1.459 -3.513 1.00 81.38 109 THR A CA 1
ATOM 817 C C . THR A 1 109 ? 22.707 2.868 -3.474 1.00 81.38 109 THR A C 1
ATOM 819 O O . THR A 1 109 ? 23.927 3.020 -3.416 1.00 81.38 109 THR A O 1
ATOM 822 N N . MET A 1 110 ? 21.870 3.910 -3.489 1.00 76.56 110 MET A N 1
ATOM 823 C CA . MET A 1 110 ? 22.299 5.304 -3.424 1.00 76.56 110 MET A CA 1
ATOM 824 C C . MET A 1 110 ? 22.524 5.695 -1.958 1.00 76.56 110 MET A C 1
ATOM 826 O O . MET A 1 110 ? 21.608 6.105 -1.252 1.00 76.56 110 MET A O 1
ATOM 830 N N . SER A 1 111 ? 23.772 5.567 -1.497 1.00 58.97 111 SER A N 1
ATOM 831 C CA . SER A 1 111 ? 24.184 5.848 -0.108 1.00 58.97 111 SER A CA 1
ATOM 832 C C . SER A 1 111 ? 23.875 7.275 0.379 1.00 58.97 111 SER A C 1
ATOM 834 O O . SER A 1 111 ? 23.866 7.506 1.581 1.00 58.97 111 SER A O 1
ATOM 836 N N . ASP A 1 112 ? 23.615 8.223 -0.526 1.00 63.53 112 ASP A N 1
ATOM 837 C CA . ASP A 1 112 ? 23.340 9.636 -0.213 1.00 63.53 112 ASP A CA 1
ATOM 838 C C . ASP A 1 112 ? 21.856 9.903 0.152 1.00 63.53 112 ASP A C 1
ATOM 840 O O . ASP A 1 112 ? 21.438 11.033 0.388 1.00 63.53 112 ASP A O 1
ATOM 844 N N . GLN A 1 113 ? 21.014 8.858 0.182 1.00 63.91 113 GLN A N 1
ATOM 845 C CA . GLN A 1 113 ? 19.556 8.963 0.359 1.00 63.91 113 GLN A CA 1
ATOM 846 C C . GLN A 1 113 ? 19.016 8.095 1.516 1.00 63.91 113 GLN A C 1
ATOM 848 O O . GLN A 1 113 ? 17.937 7.495 1.425 1.00 63.91 113 GLN A O 1
ATOM 853 N N . GLU A 1 114 ? 19.723 8.060 2.651 1.00 61.47 114 GLU A N 1
ATOM 854 C CA . GLU A 1 114 ? 19.324 7.288 3.846 1.00 61.47 114 GLU A CA 1
ATOM 855 C C . GLU A 1 114 ? 17.918 7.657 4.361 1.00 61.47 114 GLU A C 1
ATOM 857 O O . GLU A 1 114 ? 17.116 6.780 4.692 1.00 61.47 114 GLU A O 1
ATOM 862 N N . SER A 1 115 ? 17.567 8.949 4.350 1.00 63.84 115 SER A N 1
ATOM 863 C CA . SER A 1 115 ? 16.258 9.430 4.829 1.00 63.84 115 SER A CA 1
ATOM 864 C C . SER A 1 115 ? 15.087 8.981 3.944 1.00 63.84 115 SER A C 1
ATOM 866 O O . SER A 1 115 ? 13.998 8.715 4.451 1.00 63.84 115 SER A O 1
ATOM 868 N N . ALA A 1 116 ? 15.297 8.868 2.628 1.00 65.44 116 ALA A N 1
ATOM 869 C CA . ALA A 1 116 ? 14.276 8.390 1.692 1.00 65.44 116 ALA A CA 1
ATOM 870 C C . ALA A 1 116 ? 14.122 6.863 1.764 1.00 65.44 116 ALA A C 1
ATOM 872 O O . ALA A 1 116 ? 13.007 6.342 1.708 1.00 65.44 116 ALA A O 1
ATOM 873 N N . THR A 1 117 ? 15.231 6.150 1.972 1.00 63.59 117 THR A N 1
ATOM 874 C CA . THR A 1 117 ? 15.245 4.689 2.128 1.00 63.59 117 THR A CA 1
ATOM 875 C C . THR A 1 117 ? 14.502 4.245 3.390 1.00 63.59 117 THR A C 1
ATOM 877 O O . THR A 1 117 ? 13.763 3.262 3.355 1.00 63.59 117 THR A O 1
ATOM 880 N N . ALA A 1 118 ? 14.600 5.008 4.485 1.00 71.88 118 ALA A N 1
ATOM 881 C CA 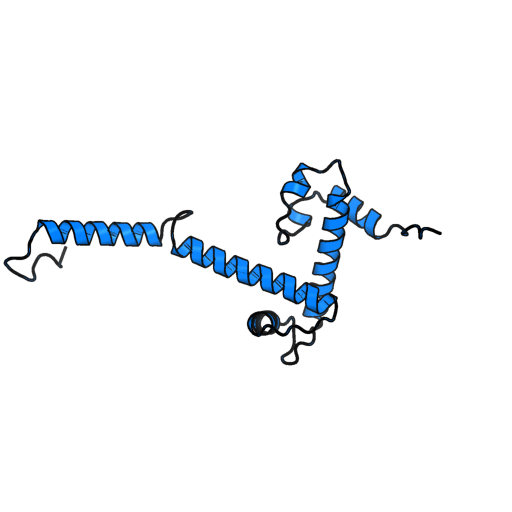. ALA A 1 118 ? 13.870 4.744 5.729 1.00 71.88 118 ALA A CA 1
ATOM 882 C C . ALA A 1 118 ? 12.334 4.811 5.584 1.00 71.88 118 ALA A C 1
ATOM 884 O O . ALA A 1 118 ? 11.603 4.292 6.428 1.00 71.88 118 ALA A O 1
ATOM 885 N N . LEU A 1 119 ? 11.827 5.442 4.519 1.00 72.94 119 LEU A N 1
ATOM 886 C CA . LEU A 1 119 ? 10.396 5.544 4.228 1.00 72.94 119 LEU A CA 1
ATOM 887 C C . LEU A 1 119 ? 9.877 4.378 3.377 1.00 72.94 119 LEU A C 1
ATOM 889 O O . LEU A 1 119 ? 8.682 4.356 3.068 1.00 72.94 119 LEU A O 1
ATOM 893 N N . TYR A 1 120 ? 10.740 3.426 3.007 1.00 69.88 120 TYR A N 1
ATOM 894 C CA . TYR A 1 120 ? 10.341 2.235 2.275 1.00 69.88 120 TYR A CA 1
ATOM 895 C C . TYR A 1 120 ? 9.470 1.322 3.145 1.00 69.88 120 TYR A C 1
ATOM 897 O O . TYR A 1 120 ? 9.928 0.728 4.117 1.00 69.88 120 TYR A O 1
ATOM 905 N N . ASP A 1 121 ? 8.203 1.182 2.764 1.00 73.31 121 ASP A N 1
ATOM 906 C CA . ASP A 1 121 ? 7.252 0.242 3.368 1.00 73.31 121 ASP A CA 1
ATOM 907 C C . ASP A 1 121 ? 6.758 -0.821 2.367 1.00 73.31 121 ASP A C 1
ATOM 909 O O . ASP A 1 121 ? 5.787 -1.529 2.633 1.00 73.31 121 ASP A O 1
ATOM 913 N N . GLY A 1 122 ? 7.397 -0.906 1.191 1.00 73.62 122 GLY A N 1
ATOM 914 C CA . GLY A 1 122 ? 7.002 -1.784 0.086 1.00 73.62 122 GLY A CA 1
ATOM 915 C C . GLY A 1 122 ? 5.706 -1.385 -0.624 1.00 73.62 122 GLY A C 1
ATOM 916 O O . GLY A 1 122 ? 5.337 -2.028 -1.602 1.00 73.62 122 GLY A O 1
ATOM 917 N N . MET A 1 123 ? 5.002 -0.344 -0.168 1.00 76.12 123 MET A N 1
ATOM 918 C CA . MET A 1 123 ? 3.664 0.020 -0.643 1.00 76.12 123 MET A CA 1
ATOM 919 C C . MET A 1 123 ? 3.560 1.468 -1.130 1.00 76.12 123 MET A C 1
ATOM 921 O O . MET A 1 123 ? 2.642 1.786 -1.892 1.00 76.12 123 MET A O 1
ATOM 925 N N . ARG A 1 124 ? 4.469 2.346 -0.700 1.00 81.38 124 ARG A N 1
ATOM 926 C CA . ARG A 1 124 ? 4.548 3.737 -1.148 1.00 81.38 124 ARG A CA 1
ATOM 927 C C . ARG A 1 124 ? 5.052 3.837 -2.580 1.00 81.38 124 ARG A C 1
ATOM 929 O O . ARG A 1 124 ? 6.039 3.217 -2.974 1.00 81.38 124 ARG A O 1
ATOM 936 N N . ALA A 1 125 ? 4.358 4.675 -3.339 1.00 80.94 125 ALA A N 1
ATOM 937 C CA . ALA A 1 125 ? 4.784 5.099 -4.659 1.00 80.94 125 ALA A CA 1
ATOM 938 C C . ALA A 1 125 ? 6.075 5.914 -4.513 1.00 80.94 125 ALA A C 1
ATOM 940 O O . ALA A 1 125 ? 6.122 6.852 -3.708 1.00 80.94 125 ALA A O 1
ATOM 941 N N . ILE A 1 126 ? 7.120 5.541 -5.248 1.00 82.62 126 ILE A N 1
ATOM 942 C CA . ILE A 1 126 ? 8.434 6.176 -5.116 1.00 82.62 126 ILE A CA 1
ATOM 943 C C . ILE A 1 126 ? 8.354 7.675 -5.428 1.00 82.62 126 ILE A C 1
ATOM 945 O O . ILE A 1 126 ? 8.984 8.481 -4.753 1.00 82.62 126 ILE A O 1
ATOM 949 N N . GLU A 1 127 ? 7.459 8.068 -6.336 1.00 84.38 127 GLU A N 1
ATOM 950 C CA . GLU 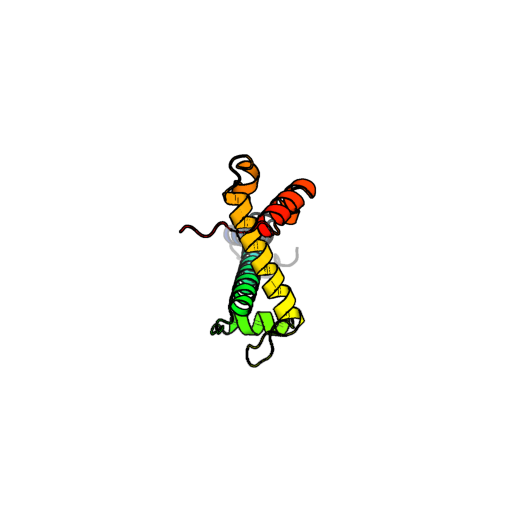A 1 127 ? 7.210 9.451 -6.752 1.00 84.38 127 GLU A CA 1
ATOM 951 C C . GLU A 1 127 ? 6.675 10.343 -5.616 1.00 84.38 127 GLU A C 1
ATOM 953 O O . GLU A 1 127 ? 6.654 11.564 -5.745 1.00 84.38 127 GLU A O 1
ATOM 958 N N . THR A 1 128 ? 6.214 9.748 -4.509 1.00 84.75 128 THR A N 1
ATOM 959 C CA . THR A 1 128 ? 5.778 10.481 -3.304 1.00 84.75 128 THR A CA 1
ATOM 960 C C . THR A 1 128 ? 6.892 10.667 -2.277 1.00 84.75 128 THR A C 1
ATOM 962 O O . THR A 1 128 ? 6.718 11.421 -1.322 1.00 84.75 128 THR A O 1
ATOM 965 N N . VAL A 1 129 ? 8.013 9.965 -2.455 1.00 84.06 129 VAL A N 1
ATOM 966 C CA . VAL A 1 129 ? 9.141 9.929 -1.517 1.00 84.06 129 VAL A CA 1
ATOM 967 C C . VAL A 1 129 ? 10.354 10.674 -2.073 1.00 84.06 129 VAL A C 1
ATOM 969 O O . VAL A 1 129 ? 11.080 11.295 -1.301 1.00 84.06 129 VAL A O 1
ATOM 972 N N . VAL A 1 130 ? 10.556 10.646 -3.393 1.00 84.56 130 VAL A N 1
ATOM 973 C CA . VAL A 1 130 ? 11.680 11.314 -4.066 1.00 84.56 130 VAL A CA 1
ATOM 974 C C . VAL A 1 130 ? 11.216 12.509 -4.897 1.00 84.56 130 VAL A C 1
ATOM 976 O O . VAL A 1 130 ? 10.070 12.570 -5.349 1.00 84.56 130 VAL A O 1
ATOM 979 N N . THR A 1 131 ? 12.111 13.471 -5.118 1.00 87.31 131 THR A N 1
ATOM 980 C CA . THR A 1 131 ? 11.845 14.595 -6.024 1.00 87.31 131 THR A CA 1
ATOM 981 C C . THR A 1 131 ? 11.856 14.140 -7.486 1.00 87.31 131 THR A C 1
ATOM 983 O O . THR A 1 131 ? 12.344 13.060 -7.821 1.00 87.31 131 THR A O 1
ATOM 986 N N . ARG A 1 132 ? 11.329 14.973 -8.395 1.00 88.38 132 ARG A N 1
ATOM 987 C CA . ARG A 1 132 ? 11.343 14.666 -9.838 1.00 88.38 132 ARG A CA 1
ATOM 988 C C . ARG A 1 132 ? 12.758 14.498 -10.384 1.00 88.38 132 ARG A C 1
ATOM 990 O O . ARG A 1 132 ? 12.986 13.591 -11.176 1.00 88.38 132 ARG A O 1
ATOM 997 N N . ASP A 1 133 ? 13.690 15.330 -9.930 1.00 87.69 133 ASP A N 1
ATOM 998 C CA . ASP A 1 133 ? 15.080 15.275 -10.381 1.00 87.69 133 ASP A CA 1
ATOM 999 C C . ASP A 1 133 ? 15.742 13.972 -9.911 1.00 87.69 133 ASP A C 1
ATOM 1001 O O . ASP A 1 133 ? 16.351 13.264 -10.710 1.00 87.69 133 ASP A O 1
ATOM 1005 N N . GLN A 1 134 ? 15.508 13.572 -8.657 1.00 86.00 134 GLN A N 1
ATOM 1006 C CA . GLN A 1 134 ? 15.980 12.290 -8.122 1.00 86.00 134 GLN A CA 1
ATOM 1007 C C . GLN A 1 134 ? 15.370 11.094 -8.863 1.00 86.00 134 GLN A C 1
ATOM 1009 O O . GLN A 1 134 ? 16.073 10.136 -9.174 1.00 86.00 134 GLN A O 1
ATOM 1014 N N . LEU A 1 135 ? 14.076 11.151 -9.192 1.00 88.88 135 LEU A N 1
ATOM 1015 C CA . LEU A 1 135 ? 13.427 10.114 -9.995 1.00 88.88 135 LEU A CA 1
ATOM 1016 C C . LEU A 1 135 ? 14.063 10.001 -11.386 1.00 88.88 135 LEU A C 1
ATOM 1018 O O . LEU A 1 135 ? 14.280 8.892 -11.864 1.00 88.88 135 LEU A O 1
ATOM 1022 N N . SER A 1 136 ? 14.406 11.133 -12.010 1.00 88.81 136 SER A N 1
ATOM 1023 C CA . SER A 1 136 ? 15.075 11.144 -13.314 1.00 88.81 136 SER A CA 1
ATOM 1024 C C . SER A 1 136 ? 16.483 10.544 -13.261 1.00 88.81 136 SER A C 1
ATOM 1026 O O . SER A 1 136 ? 16.879 9.832 -14.181 1.00 88.81 136 SER A O 1
ATOM 1028 N N . GLU A 1 137 ? 17.216 10.752 -12.164 1.00 88.50 137 GLU A N 1
ATOM 1029 C CA . GLU A 1 137 ? 18.525 10.130 -11.954 1.00 88.50 137 GLU A CA 1
ATOM 1030 C C . GLU A 1 137 ? 18.403 8.607 -11.793 1.00 88.50 137 GLU A C 1
ATOM 1032 O O . GLU A 1 137 ? 19.164 7.848 -12.397 1.00 88.50 137 GLU A O 1
ATOM 1037 N N . ILE A 1 138 ? 17.408 8.146 -11.028 1.00 88.50 138 ILE A N 1
ATOM 1038 C CA . ILE A 1 138 ? 17.104 6.718 -10.871 1.00 88.50 138 ILE A CA 1
ATOM 1039 C C . ILE A 1 138 ? 16.744 6.098 -12.230 1.00 88.50 138 ILE A C 1
ATOM 1041 O O . ILE A 1 138 ? 17.268 5.041 -12.588 1.00 88.50 138 ILE A O 1
ATOM 1045 N N . ASP A 1 139 ? 15.896 6.767 -13.015 1.00 90.25 139 ASP A N 1
ATOM 1046 C CA . ASP A 1 139 ? 15.491 6.314 -14.350 1.00 90.25 139 ASP A CA 1
ATOM 1047 C C . ASP A 1 139 ? 16.667 6.274 -15.343 1.00 90.25 139 ASP A C 1
ATOM 1049 O O . ASP A 1 139 ? 16.768 5.352 -16.162 1.00 90.25 139 ASP A O 1
ATOM 1053 N N . ALA A 1 140 ? 17.607 7.217 -15.241 1.00 88.00 140 ALA A N 1
ATOM 1054 C CA . ALA A 1 140 ? 18.836 7.199 -16.030 1.00 88.00 140 ALA A CA 1
ATOM 1055 C C . ALA A 1 140 ? 19.699 5.967 -15.702 1.00 88.00 140 ALA A C 1
ATOM 1057 O O . ALA A 1 140 ? 20.212 5.313 -16.611 1.00 88.00 140 ALA A O 1
ATOM 1058 N N . ARG A 1 141 ? 19.804 5.590 -14.419 1.00 85.62 141 ARG A N 1
ATOM 1059 C CA . ARG A 1 141 ? 20.539 4.389 -13.982 1.00 85.62 141 ARG A CA 1
ATOM 1060 C C . ARG A 1 141 ? 19.848 3.081 -14.374 1.00 85.62 141 ARG A C 1
ATOM 1062 O O . ARG A 1 141 ? 20.540 2.107 -14.646 1.00 85.62 141 ARG A O 1
ATOM 1069 N N . LEU A 1 142 ? 18.514 3.051 -14.450 1.00 85.38 142 LEU A N 1
ATOM 1070 C CA . LEU A 1 142 ? 17.763 1.893 -14.967 1.00 85.38 142 LEU A CA 1
ATOM 1071 C C . LEU A 1 142 ? 18.085 1.589 -16.431 1.00 85.38 142 LEU A C 1
ATOM 1073 O O . LEU A 1 142 ? 18.081 0.429 -16.836 1.00 85.38 142 LEU A O 1
ATOM 1077 N N . THR A 1 143 ? 18.332 2.637 -17.215 1.00 81.56 143 THR A N 1
ATOM 1078 C CA . THR A 1 143 ? 18.576 2.540 -18.660 1.00 81.56 143 THR A CA 1
ATOM 1079 C C . THR A 1 143 ? 20.061 2.337 -18.984 1.00 81.56 143 THR A C 1
ATOM 1081 O O . THR A 1 143 ? 20.407 1.991 -20.114 1.00 81.56 143 THR A O 1
ATOM 1084 N N . ALA A 1 144 ? 20.953 2.533 -18.007 1.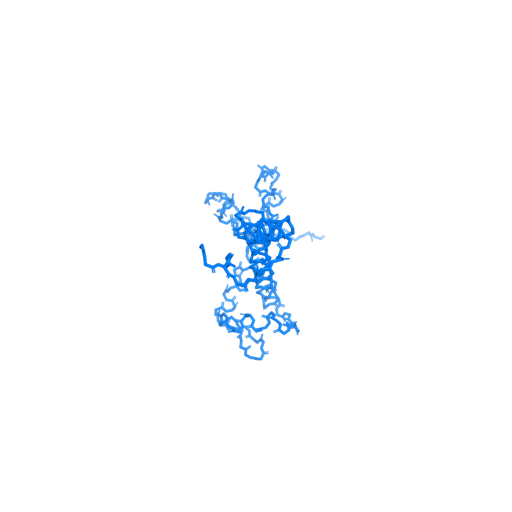00 77.19 144 ALA A N 1
ATOM 1085 C CA . ALA A 1 144 ? 22.385 2.335 -18.186 1.00 77.19 144 ALA A CA 1
ATOM 1086 C C . ALA A 1 144 ? 22.700 0.853 -18.494 1.00 77.19 144 ALA A C 1
ATOM 1088 O O . ALA A 1 144 ? 22.169 -0.037 -17.820 1.00 77.19 144 ALA A O 1
ATOM 1089 N N . PRO A 1 145 ? 23.562 0.555 -19.488 1.00 69.62 145 PRO A N 1
ATOM 1090 C CA . PRO A 1 145 ? 24.001 -0.810 -19.757 1.00 69.62 145 PRO A CA 1
ATOM 1091 C C . PRO A 1 145 ? 24.618 -1.425 -18.496 1.00 69.62 145 PRO A C 1
ATOM 1093 O O . PRO A 1 145 ? 25.479 -0.816 -17.864 1.00 69.62 145 PRO A O 1
ATOM 1096 N N . ARG A 1 146 ? 24.181 -2.631 -18.117 1.00 66.75 146 ARG A N 1
ATOM 1097 C CA . ARG A 1 146 ? 24.846 -3.396 -17.056 1.00 66.75 146 ARG A CA 1
ATOM 1098 C C . ARG A 1 146 ? 26.121 -3.999 -17.631 1.00 66.75 146 ARG A C 1
ATOM 1100 O O . ARG A 1 146 ? 26.033 -4.815 -18.547 1.00 66.75 146 ARG A O 1
ATOM 1107 N N . ASP A 1 147 ? 27.273 -3.626 -17.080 1.00 58.50 147 ASP A N 1
ATOM 1108 C CA . ASP A 1 147 ? 28.525 -4.323 -17.365 1.00 58.50 147 ASP A CA 1
ATOM 1109 C C . ASP A 1 147 ? 28.364 -5.796 -16.970 1.00 58.50 147 ASP A C 1
ATOM 1111 O O . ASP A 1 147 ? 28.045 -6.122 -15.823 1.00 58.50 147 ASP A O 1
ATOM 1115 N N . VAL A 1 148 ? 28.522 -6.693 -17.943 1.00 62.69 148 VAL A N 1
ATOM 1116 C CA . VAL A 1 148 ? 28.507 -8.136 -17.701 1.00 62.69 148 VAL A CA 1
ATOM 1117 C C . VAL A 1 148 ? 29.903 -8.510 -17.203 1.00 62.69 148 VAL A C 1
ATOM 1119 O O . VAL A 1 148 ? 30.861 -8.321 -17.955 1.00 62.69 148 VAL A O 1
ATOM 1122 N N . PRO A 1 149 ? 30.059 -8.998 -15.957 1.00 59.72 149 PRO A N 1
ATOM 1123 C CA . PRO A 1 149 ? 31.358 -9.464 -15.490 1.00 59.72 149 PRO A CA 1
ATOM 1124 C C . PRO A 1 149 ?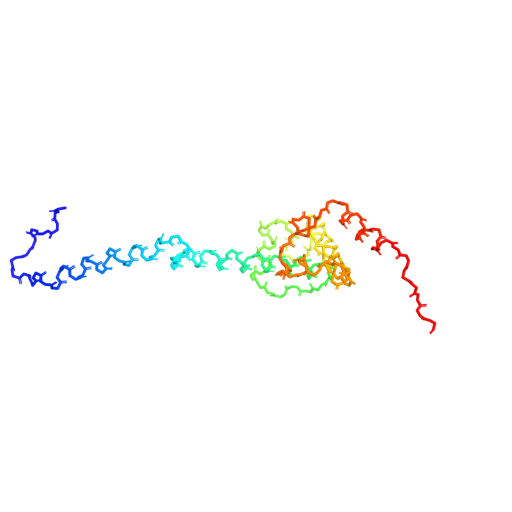 31.814 -10.650 -16.355 1.00 59.72 149 PRO A C 1
ATOM 1126 O O . PRO A 1 149 ? 31.005 -11.526 -16.668 1.00 59.72 149 PRO A O 1
ATOM 1129 N N . ALA A 1 150 ? 33.084 -10.613 -16.771 1.00 57.00 150 ALA A N 1
ATOM 1130 C CA . ALA A 1 150 ? 33.722 -11.610 -17.634 1.00 57.00 150 ALA A CA 1
ATOM 1131 C C . ALA A 1 150 ? 33.892 -12.975 -16.953 1.00 57.00 150 ALA A C 1
ATOM 1133 O O . ALA A 1 150 ? 34.104 -12.998 -15.717 1.00 57.00 150 ALA A O 1
#

pLDDT: mean 82.5, std 12.18, range [44.62, 94.62]